Protein AF-A0ABD0NAB2-F1 (afdb_monomer_lite)

Radius of gyration: 13.6 Å; chains: 1; bounding box: 32×18×34 Å

pLDDT: mean 86.08, std 10.3, range [55.22, 97.75]

Secondary structure (DSSP, 8-state):
-GGGGSTT--HHHHHHHHH-HHHHHHHHHHHHHHHHHHHHHHTTSSS-S----SSSS-SSPPP-

Organism: Cirrhinus mrigala (NCBI:txid683832)

Foldseek 3Di:
DVLVVAPQDDPVSSVVCVVCVVVVVVVQVVVVVVLVVQQVVCVPPPDRSPPPVDPHPHHDDDDD

InterPro domains:
  IPR005817 Wnt [PF00110] (6-63)
  IPR005817 Wnt [PTHR12027] (2-63)

Sequence (64 aa):
IICNKIPGLAPRQRIICQSRPDAIIVIGQGAQMGINECQFQFKHGRWNCSALGERTVFGKELKV

Structure (mmCIF, N/CA/C/O backbone):
data_AF-A0ABD0NAB2-F1
#
_entry.id   AF-A0ABD0NAB2-F1
#
loop_
_atom_site.group_PDB
_atom_site.id
_atom_site.type_symbol
_atom_site.label_atom_id
_atom_site.label_alt_id
_atom_site.label_comp_id
_atom_site.label_asym_id
_atom_site.label_entity_id
_atom_site.label_seq_id
_atom_site.pdbx_PDB_ins_code
_atom_site.Cartn_x
_atom_site.Cartn_y
_atom_site.Cartn_z
_atom_site.occupancy
_atom_site.B_iso_or_equiv
_atom_site.auth_seq_id
_atom_site.auth_comp_id
_atom_site.auth_asym_id
_atom_site.auth_atom_id
_atom_site.pdbx_PDB_model_num
ATOM 1 N N . ILE A 1 1 ? -5.884 9.107 16.216 1.00 64.00 1 ILE A N 1
ATOM 2 C CA . ILE A 1 1 ? -5.553 10.320 15.411 1.00 64.00 1 ILE A CA 1
ATOM 3 C C . ILE A 1 1 ? -4.837 9.973 14.095 1.00 64.00 1 ILE A C 1
ATOM 5 O O . ILE A 1 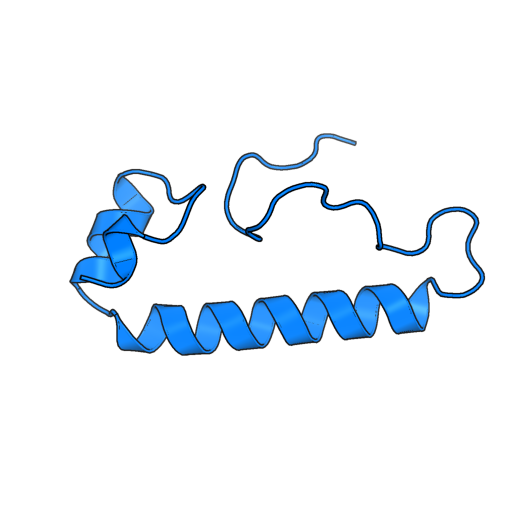1 ? -5.181 10.560 13.077 1.00 64.00 1 ILE A O 1
ATOM 9 N N . ILE A 1 2 ? -3.905 9.007 14.074 1.00 80.69 2 ILE A N 1
ATOM 10 C CA . ILE A 1 2 ? -3.126 8.609 12.876 1.00 80.69 2 ILE A CA 1
ATOM 11 C C . ILE A 1 2 ? -4.008 8.265 11.657 1.00 80.69 2 ILE A C 1
ATOM 13 O O . ILE A 1 2 ? -3.743 8.747 10.563 1.00 80.69 2 ILE A O 1
ATOM 17 N N . CYS A 1 3 ? -5.109 7.535 11.851 1.00 85.38 3 CYS A N 1
ATOM 18 C CA . CYS A 1 3 ? -5.981 7.049 10.770 1.00 85.38 3 CYS A CA 1
ATOM 19 C C . CYS A 1 3 ? -6.583 8.127 9.861 1.00 85.38 3 CYS A C 1
ATOM 21 O O . CYS A 1 3 ? -6.814 7.876 8.682 1.00 85.38 3 CYS A O 1
ATOM 23 N N . ASN A 1 4 ? -6.837 9.328 10.390 1.00 83.12 4 ASN A N 1
ATOM 24 C CA . ASN A 1 4 ? -7.393 10.430 9.598 1.00 83.12 4 ASN A CA 1
ATOM 25 C C . ASN A 1 4 ? -6.317 11.151 8.775 1.00 83.12 4 ASN A C 1
ATOM 27 O O . ASN A 1 4 ? -6.650 11.901 7.865 1.00 83.12 4 ASN A O 1
ATOM 31 N N . LYS A 1 5 ? -5.037 10.929 9.095 1.00 84.00 5 LYS A N 1
ATOM 32 C CA . LYS A 1 5 ? -3.890 11.539 8.417 1.00 84.00 5 LYS A CA 1
ATOM 33 C C . LYS A 1 5 ? -3.328 10.671 7.290 1.00 84.00 5 LYS A C 1
ATOM 35 O O . LYS A 1 5 ? -2.446 11.140 6.583 1.00 84.00 5 LYS A O 1
ATOM 40 N N . ILE A 1 6 ? -3.809 9.435 7.124 1.00 86.44 6 ILE A N 1
ATOM 41 C CA . ILE A 1 6 ? -3.359 8.531 6.059 1.00 86.44 6 ILE A CA 1
ATOM 42 C C . ILE A 1 6 ? -4.231 8.768 4.817 1.00 86.44 6 ILE A C 1
ATOM 44 O O . ILE A 1 6 ? -5.429 8.451 4.844 1.00 86.44 6 ILE A O 1
ATOM 48 N N . PRO A 1 7 ? -3.672 9.335 3.732 1.00 86.19 7 PRO A N 1
ATOM 49 C CA . PRO A 1 7 ? -4.417 9.521 2.500 1.00 86.19 7 PRO A CA 1
ATOM 50 C C . PRO A 1 7 ? -4.707 8.168 1.840 1.00 86.19 7 PRO A C 1
ATOM 52 O O . PRO A 1 7 ? -3.982 7.194 2.038 1.00 86.19 7 PRO A O 1
AT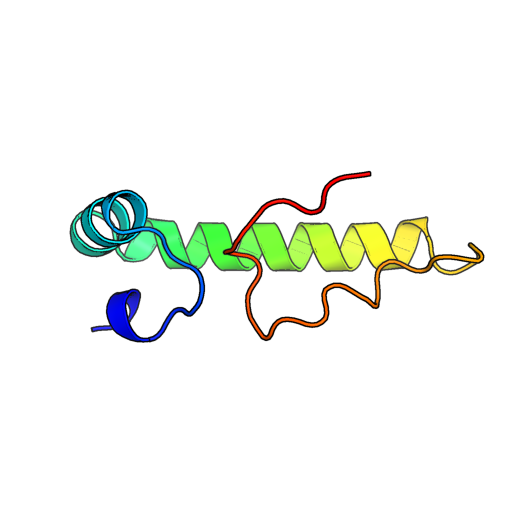OM 55 N N . GLY A 1 8 ? -5.800 8.105 1.079 1.00 86.50 8 GLY A N 1
ATOM 56 C CA . GLY A 1 8 ? -6.167 6.921 0.298 1.00 86.50 8 GLY A CA 1
ATOM 57 C C . GLY A 1 8 ? -6.880 5.793 1.055 1.00 86.50 8 GLY A C 1
ATOM 58 O O . GLY A 1 8 ? -7.383 4.875 0.416 1.00 86.50 8 GLY A O 1
ATOM 59 N N . LEU A 1 9 ? -7.028 5.870 2.387 1.00 89.81 9 LEU A N 1
ATOM 60 C CA . LEU A 1 9 ? -7.867 4.909 3.117 1.00 89.81 9 LEU A CA 1
ATOM 61 C C . LEU A 1 9 ? -9.352 5.059 2.750 1.00 89.81 9 LEU A C 1
ATOM 63 O O . LEU A 1 9 ? -9.949 6.130 2.903 1.00 89.81 9 LEU A O 1
ATOM 67 N N . ALA A 1 10 ? -9.979 3.954 2.358 1.00 90.38 10 ALA A N 1
ATOM 68 C CA . ALA A 1 10 ? -11.422 3.850 2.187 1.00 90.38 10 ALA A CA 1
ATOM 69 C C . ALA A 1 10 ? -12.155 3.930 3.546 1.00 90.38 10 ALA A C 1
ATOM 71 O O . ALA A 1 10 ? -11.573 3.594 4.583 1.00 90.38 10 ALA A O 1
ATOM 72 N N . PRO A 1 11 ? -13.453 4.301 3.584 1.00 91.69 11 PRO A N 1
ATOM 73 C CA . PRO A 1 11 ? -14.216 4.399 4.834 1.00 91.69 11 PRO A CA 1
ATOM 74 C C . PRO A 1 11 ? -14.130 3.143 5.712 1.00 91.69 11 PRO A C 1
ATOM 76 O O . PRO A 1 11 ? -13.863 3.238 6.908 1.00 91.69 11 PRO A O 1
ATOM 79 N N . ARG A 1 12 ? -14.242 1.951 5.111 1.00 91.62 12 ARG A N 1
ATOM 80 C CA . ARG A 1 12 ? -14.114 0.678 5.837 1.00 91.62 12 ARG A CA 1
ATOM 81 C C . ARG A 1 12 ? -12.708 0.456 6.404 1.00 91.62 12 ARG A C 1
ATOM 83 O O . ARG A 1 12 ? -12.574 -0.010 7.530 1.00 91.62 12 ARG A O 1
ATOM 90 N N . GLN A 1 13 ? -11.662 0.828 5.665 1.00 91.06 13 GLN A N 1
ATOM 91 C CA . GLN A 1 13 ? -10.277 0.733 6.141 1.00 91.06 13 GLN A CA 1
ATOM 92 C C . GLN A 1 13 ? -10.005 1.715 7.291 1.00 91.06 13 GLN A C 1
ATOM 94 O O . GLN A 1 13 ? -9.248 1.387 8.201 1.00 91.06 13 GLN A O 1
ATOM 99 N N . ARG A 1 14 ? -10.664 2.885 7.316 1.00 92.25 14 ARG A N 1
ATOM 100 C CA . ARG A 1 14 ? -10.582 3.818 8.454 1.00 92.25 14 ARG A CA 1
ATOM 101 C C . ARG A 1 14 ? -11.180 3.232 9.729 1.00 92.25 14 ARG A C 1
ATOM 103 O O . ARG A 1 14 ? -10.572 3.393 10.782 1.00 92.25 14 ARG A O 1
ATOM 110 N N . ILE A 1 15 ? -12.308 2.526 9.635 1.00 93.12 15 ILE A N 1
ATOM 111 C CA . ILE A 1 15 ? -12.911 1.828 10.785 1.00 93.12 15 ILE A CA 1
ATOM 112 C C . ILE A 1 15 ? -11.932 0.783 11.334 1.00 93.12 15 ILE A C 1
ATOM 114 O O . ILE A 1 15 ? -11.670 0.746 12.535 1.00 93.12 15 ILE A O 1
ATOM 118 N N . ILE A 1 16 ? -11.320 -0.011 10.449 1.00 91.88 16 ILE A N 1
ATOM 119 C CA . ILE A 1 16 ? -10.313 -1.006 10.843 1.00 91.88 16 ILE A CA 1
ATOM 120 C C . ILE A 1 16 ? -9.116 -0.321 11.512 1.00 91.88 16 ILE A C 1
ATOM 122 O O . ILE A 1 16 ? -8.742 -0.710 12.615 1.00 91.88 16 ILE A O 1
ATOM 126 N N . CYS A 1 17 ? -8.575 0.744 10.912 1.00 92.81 17 CYS A N 1
ATOM 127 C CA . CYS A 1 17 ? -7.475 1.515 11.493 1.00 92.81 17 CYS A CA 1
ATOM 128 C C . CYS A 1 17 ? -7.814 2.052 12.889 1.00 92.81 17 CYS A C 1
ATOM 130 O O . CYS A 1 17 ? -6.980 2.008 13.787 1.00 92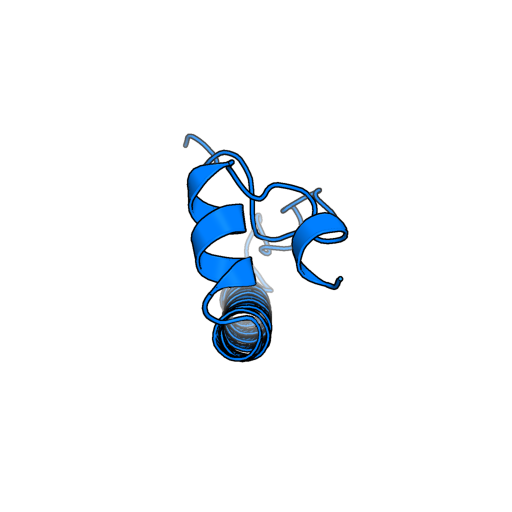.81 17 CYS A O 1
ATOM 132 N N . GLN A 1 18 ? -9.033 2.556 13.096 1.00 93.19 18 GLN A N 1
ATOM 133 C CA . GLN A 1 18 ? -9.461 3.059 14.403 1.00 93.19 18 GLN A CA 1
ATOM 134 C C . GLN A 1 18 ? -9.563 1.937 15.442 1.00 93.19 18 GLN A C 1
ATOM 136 O O . GLN A 1 18 ? -9.215 2.161 16.598 1.00 93.19 18 GLN A O 1
ATOM 141 N N . SER A 1 19 ? -9.986 0.736 15.032 1.00 94.38 19 SER A N 1
ATOM 142 C CA . SER A 1 19 ? -10.050 -0.437 15.913 1.00 94.38 19 SER A CA 1
ATOM 143 C C . SER A 1 19 ? -8.681 -1.062 16.220 1.00 94.38 19 SER A C 1
ATOM 145 O O . SER A 1 19 ? -8.507 -1.665 17.275 1.00 94.38 19 SER A O 1
ATOM 147 N N . ARG A 1 20 ? -7.719 -0.938 15.294 1.00 92.88 20 ARG A N 1
ATOM 148 C CA . ARG A 1 20 ? -6.377 -1.548 15.337 1.00 92.88 20 ARG A CA 1
ATOM 149 C C . ARG A 1 20 ? -5.330 -0.589 14.743 1.00 92.88 20 ARG A C 1
ATOM 151 O O . ARG A 1 20 ? -4.865 -0.791 13.617 1.00 92.88 20 ARG A O 1
ATOM 158 N N . PRO A 1 21 ? -4.982 0.500 15.447 1.00 90.31 21 PRO A N 1
ATOM 159 C CA . PRO A 1 21 ? -4.034 1.491 14.935 1.00 90.31 21 PRO A CA 1
ATOM 160 C C . PRO A 1 21 ? -2.597 0.956 14.857 1.00 90.31 21 PRO A C 1
ATOM 162 O O . PRO A 1 21 ? -1.829 1.381 13.999 1.00 90.31 21 PRO A O 1
ATOM 165 N N . ASP A 1 22 ? -2.253 0.003 15.721 1.00 90.94 22 ASP A N 1
ATOM 166 C CA . ASP A 1 22 ? -1.004 -0.759 15.729 1.00 90.94 22 ASP A CA 1
ATOM 167 C C . ASP A 1 22 ? -0.815 -1.572 14.441 1.00 90.94 22 ASP A C 1
ATOM 169 O O . ASP A 1 22 ? 0.256 -1.532 13.832 1.00 90.94 22 ASP A O 1
ATOM 173 N N . ALA A 1 23 ? -1.879 -2.225 13.963 1.00 90.50 23 ALA A N 1
ATOM 174 C CA . ALA A 1 23 ? -1.848 -2.994 12.721 1.00 90.50 23 ALA A CA 1
ATOM 175 C C . ALA A 1 23 ? -1.481 -2.118 11.513 1.00 90.50 23 ALA A C 1
ATOM 177 O O . ALA A 1 23 ? -0.748 -2.540 10.622 1.00 90.50 23 ALA A O 1
ATOM 178 N N . ILE A 1 24 ? -1.940 -0.867 11.489 1.00 87.62 24 ILE A N 1
ATOM 179 C CA . ILE A 1 24 ? -1.637 0.056 10.391 1.00 87.62 24 ILE A CA 1
ATOM 180 C C . ILE A 1 24 ? -0.162 0.459 10.339 1.00 87.62 24 ILE A C 1
ATOM 182 O O . ILE A 1 24 ? 0.359 0.684 9.246 1.00 87.62 24 ILE A O 1
ATOM 186 N N . ILE A 1 25 ? 0.533 0.491 11.478 1.00 87.44 25 ILE A N 1
ATOM 187 C CA . ILE A 1 25 ? 1.974 0.769 11.516 1.00 87.44 25 ILE A CA 1
ATOM 188 C C . ILE A 1 25 ? 2.739 -0.359 10.818 1.00 87.44 25 ILE A C 1
ATOM 190 O O . ILE A 1 25 ? 3.536 -0.096 9.916 1.00 87.44 25 ILE A O 1
ATOM 194 N N . VAL A 1 26 ? 2.460 -1.614 11.185 1.00 92.25 26 VAL A N 1
ATOM 195 C CA . VAL A 1 26 ? 3.142 -2.777 10.593 1.00 92.25 26 VAL A CA 1
ATOM 196 C C . VAL A 1 26 ? 2.758 -2.989 9.125 1.00 92.25 26 VAL A C 1
ATOM 198 O O . VAL A 1 26 ? 3.616 -3.336 8.319 1.00 92.25 26 VAL A O 1
ATOM 201 N N . ILE A 1 27 ? 1.511 -2.686 8.737 1.00 90.56 27 ILE A N 1
ATOM 202 C CA . ILE A 1 27 ? 1.087 -2.685 7.326 1.00 90.56 27 ILE A CA 1
ATOM 203 C C . ILE A 1 27 ? 1.898 -1.660 6.522 1.00 90.56 27 ILE A C 1
ATOM 205 O O . ILE A 1 27 ? 2.386 -1.983 5.440 1.00 90.56 27 ILE A O 1
ATOM 209 N N . GLY A 1 28 ? 2.081 -0.445 7.048 1.00 87.38 28 GLY A N 1
ATOM 210 C CA . GLY A 1 28 ? 2.890 0.587 6.393 1.00 87.38 28 GLY A CA 1
ATOM 211 C C . GLY A 1 28 ? 4.352 0.168 6.208 1.00 87.38 28 GLY A C 1
ATOM 212 O O . GLY A 1 28 ? 4.919 0.367 5.136 1.00 87.38 28 GLY A O 1
ATOM 213 N N . GLN A 1 29 ? 4.947 -0.471 7.220 1.00 91.12 29 GLN A N 1
ATOM 214 C CA . GLN A 1 29 ? 6.309 -1.010 7.133 1.00 91.12 29 GLN A CA 1
ATOM 215 C C . GLN A 1 29 ? 6.428 -2.116 6.079 1.00 91.12 29 GLN A C 1
ATOM 217 O O . GLN A 1 29 ? 7.352 -2.089 5.267 1.00 91.12 29 GLN A O 1
ATOM 222 N N . GLY A 1 30 ? 5.481 -3.058 6.054 1.00 93.19 30 GLY A N 1
ATOM 223 C CA . GLY A 1 30 ? 5.449 -4.125 5.053 1.00 93.19 30 GLY A CA 1
ATOM 224 C C . GLY A 1 30 ? 5.308 -3.583 3.630 1.00 93.19 30 GLY A C 1
ATOM 225 O O . GLY A 1 30 ? 6.008 -4.032 2.725 1.00 93.19 30 GLY A O 1
ATOM 226 N N . ALA A 1 31 ? 4.475 -2.558 3.435 1.00 90.81 31 ALA A N 1
ATOM 227 C CA . ALA A 1 31 ? 4.336 -1.903 2.139 1.00 90.81 31 ALA A CA 1
ATOM 228 C C . ALA A 1 31 ? 5.639 -1.218 1.689 1.00 90.81 31 ALA A C 1
ATOM 230 O O . ALA A 1 31 ? 6.047 -1.379 0.540 1.00 90.81 31 ALA A O 1
ATOM 231 N N . GLN A 1 32 ? 6.336 -0.517 2.593 1.00 88.94 32 GLN A N 1
ATOM 232 C CA . GLN A 1 32 ? 7.638 0.083 2.286 1.00 88.94 32 GLN A CA 1
ATOM 233 C C . GLN A 1 32 ? 8.687 -0.979 1.931 1.00 88.94 32 GLN A C 1
ATOM 235 O O . GLN A 1 32 ? 9.453 -0.794 0.987 1.00 88.94 32 GLN A O 1
ATOM 240 N N . MET A 1 33 ? 8.708 -2.100 2.656 1.00 94.12 33 MET A N 1
ATOM 241 C CA . MET A 1 33 ? 9.594 -3.227 2.360 1.00 94.12 33 MET A CA 1
ATOM 242 C C . MET A 1 33 ? 9.324 -3.795 0.960 1.00 94.12 33 MET A C 1
ATOM 244 O O . MET A 1 33 ? 10.262 -3.987 0.190 1.00 94.12 33 MET A O 1
ATOM 248 N N . GLY A 1 34 ? 8.052 -3.988 0.599 1.00 92.25 34 GLY A N 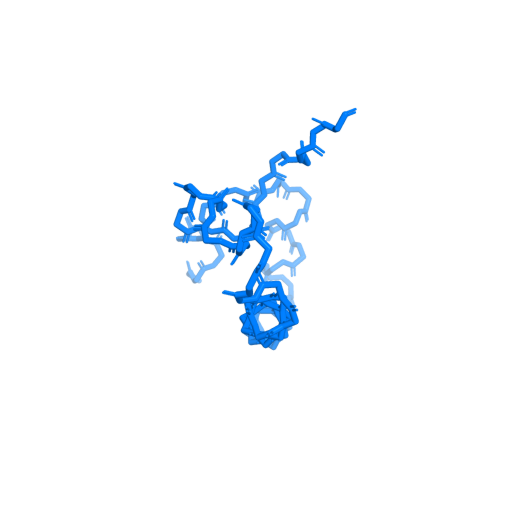1
ATOM 249 C CA . GLY A 1 34 ? 7.662 -4.451 -0.733 1.00 92.25 34 GLY A CA 1
ATOM 250 C C . GLY A 1 34 ? 8.068 -3.486 -1.850 1.00 92.25 34 GLY A C 1
ATOM 251 O O . GLY A 1 34 ? 8.554 -3.928 -2.888 1.00 92.25 34 GLY A O 1
ATOM 252 N N . ILE A 1 35 ? 7.938 -2.171 -1.636 1.00 90.00 35 ILE A N 1
ATOM 253 C CA . ILE A 1 35 ? 8.392 -1.156 -2.603 1.00 90.00 35 ILE A CA 1
ATOM 254 C C . ILE A 1 35 ? 9.911 -1.200 -2.769 1.00 90.00 35 ILE A C 1
ATOM 256 O O . ILE A 1 35 ? 10.394 -1.166 -3.898 1.00 90.00 35 ILE A O 1
ATOM 260 N N . ASN A 1 36 ? 10.663 -1.307 -1.671 1.00 91.88 36 ASN A N 1
ATOM 261 C CA . ASN A 1 36 ? 12.122 -1.390 -1.727 1.00 91.88 36 ASN A CA 1
ATOM 262 C C . ASN A 1 36 ? 12.576 -2.621 -2.525 1.00 91.88 36 ASN A C 1
ATOM 264 O O . ASN A 1 36 ? 13.453 -2.511 -3.380 1.00 91.88 36 ASN A O 1
ATOM 268 N N . GLU A 1 37 ? 11.945 -3.773 -2.291 1.00 95.88 37 GLU A N 1
ATOM 269 C CA . GLU A 1 37 ? 12.240 -5.000 -3.032 1.00 95.88 37 GLU A CA 1
ATOM 270 C C . GLU A 1 37 ? 11.835 -4.881 -4.505 1.00 95.88 37 GLU A C 1
ATOM 272 O O . GLU A 1 37 ? 12.594 -5.251 -5.395 1.00 95.88 37 GLU A O 1
ATOM 277 N N . CYS A 1 38 ? 10.677 -4.283 -4.788 1.00 93.38 38 CYS A N 1
ATOM 278 C CA . CYS A 1 38 ? 10.238 -4.011 -6.152 1.00 93.38 38 CYS A CA 1
ATOM 279 C C . CYS A 1 38 ? 11.252 -3.134 -6.903 1.00 93.38 38 CYS A C 1
ATOM 281 O O . CYS A 1 38 ? 11.668 -3.458 -8.012 1.00 93.38 38 CYS A O 1
ATOM 283 N N . GLN A 1 39 ? 11.724 -2.054 -6.283 1.00 93.62 39 GLN A N 1
ATOM 284 C CA . GLN A 1 39 ? 12.768 -1.211 -6.862 1.00 93.62 39 GLN A CA 1
ATOM 285 C C . GLN A 1 39 ? 14.079 -1.978 -7.051 1.00 93.62 39 GLN A C 1
ATOM 287 O O . GLN A 1 39 ? 14.717 -1.828 -8.090 1.00 93.62 39 GLN A O 1
ATOM 292 N N . PHE A 1 40 ? 14.469 -2.830 -6.098 1.00 95.81 40 PHE A N 1
ATOM 293 C CA . PHE A 1 40 ? 15.672 -3.654 -6.209 1.00 95.81 40 PHE A CA 1
ATOM 294 C C . PHE A 1 40 ? 15.598 -4.644 -7.380 1.00 95.81 40 PHE A C 1
ATOM 296 O O . PHE A 1 40 ? 16.546 -4.726 -8.166 1.00 95.81 40 PHE A O 1
ATOM 303 N N . GLN A 1 41 ? 14.477 -5.352 -7.521 1.00 97.75 41 GLN A N 1
ATOM 304 C CA . GLN A 1 41 ? 14.251 -6.333 -8.584 1.00 97.75 41 GLN A CA 1
ATOM 305 C C . GLN A 1 41 ? 14.182 -5.671 -9.965 1.00 97.75 41 GLN A C 1
ATOM 307 O O . GLN A 1 41 ? 14.756 -6.167 -10.933 1.00 97.75 41 GLN A O 1
ATOM 312 N N . PHE A 1 42 ? 13.538 -4.506 -10.059 1.00 95.75 42 PHE A N 1
ATOM 313 C CA . PHE A 1 42 ? 13.302 -3.812 -11.326 1.00 95.75 42 PHE A CA 1
ATOM 314 C C . PHE A 1 42 ? 14.314 -2.690 -11.627 1.00 95.75 42 PHE A C 1
ATOM 316 O O . PHE A 1 42 ? 14.134 -1.947 -12.591 1.00 95.75 42 PHE A O 1
ATOM 323 N N . LYS A 1 43 ? 15.416 -2.569 -10.872 1.00 95.69 43 LYS A N 1
ATOM 324 C CA . LYS A 1 43 ? 16.395 -1.462 -10.995 1.00 95.69 43 LYS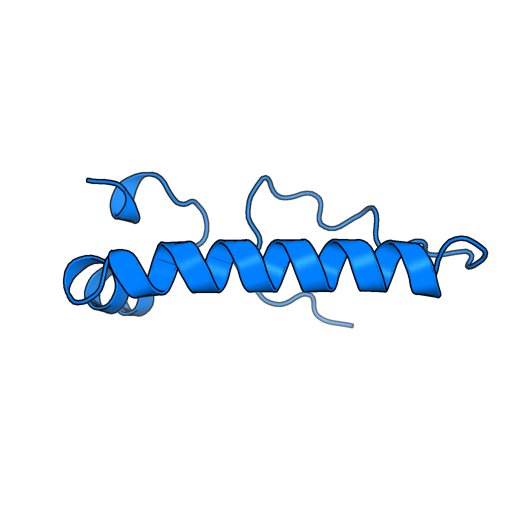 A CA 1
ATOM 325 C C . LYS A 1 43 ? 17.045 -1.297 -12.378 1.00 95.69 43 LYS A C 1
ATOM 327 O O . LYS A 1 43 ? 17.550 -0.222 -12.685 1.00 95.69 43 LYS A O 1
ATOM 332 N N . HIS A 1 44 ? 17.047 -2.344 -13.203 1.00 96.31 44 HIS A N 1
ATOM 333 C CA . HIS A 1 44 ? 17.573 -2.322 -14.577 1.00 96.31 44 HIS A CA 1
ATOM 334 C C . HIS A 1 44 ? 16.475 -2.466 -15.647 1.00 96.31 44 HIS A C 1
ATOM 336 O O . HIS A 1 44 ? 16.777 -2.586 -16.834 1.00 96.31 44 HIS A O 1
ATOM 342 N N . GLY A 1 45 ? 15.200 -2.468 -15.244 1.00 94.31 45 GLY A N 1
ATOM 343 C CA . GLY A 1 45 ? 14.056 -2.490 -16.152 1.00 94.31 45 GLY A CA 1
ATOM 344 C C . GLY A 1 45 ? 13.743 -1.103 -16.720 1.00 94.31 45 GLY A C 1
ATOM 345 O O . GLY A 1 45 ? 14.079 -0.082 -16.122 1.00 94.31 45 GLY 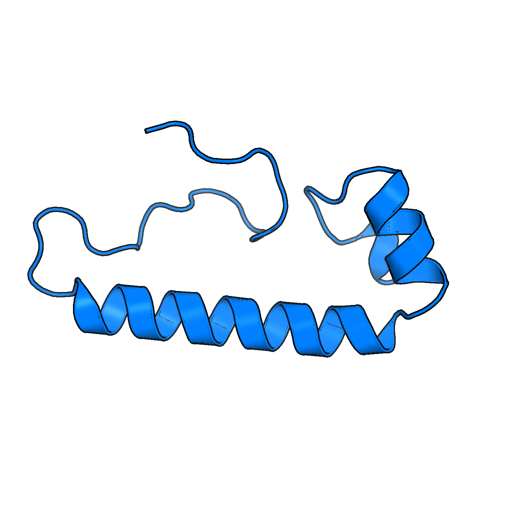A O 1
ATOM 346 N N . ARG A 1 46 ? 13.037 -1.046 -17.863 1.00 93.56 46 ARG A N 1
ATOM 347 C CA . ARG A 1 46 ? 12.495 0.231 -18.382 1.00 93.56 46 ARG A CA 1
ATOM 348 C C . ARG A 1 46 ? 11.512 0.875 -17.399 1.00 93.56 46 ARG A C 1
ATOM 350 O O . ARG A 1 46 ? 11.395 2.093 -17.350 1.00 93.56 46 ARG A O 1
ATOM 357 N N . TRP A 1 47 ? 10.814 0.040 -16.636 1.00 90.44 47 TRP A N 1
ATOM 358 C CA . TRP A 1 47 ? 10.038 0.428 -15.469 1.00 90.44 47 TRP A CA 1
ATOM 359 C C . TRP A 1 47 ? 10.783 -0.048 -14.222 1.00 90.44 47 TRP A C 1
ATOM 361 O O . TRP A 1 47 ? 11.139 -1.220 -14.144 1.00 90.44 47 TRP A O 1
ATOM 371 N N . ASN A 1 48 ? 11.022 0.856 -13.273 1.00 91.44 48 ASN A N 1
ATOM 372 C CA . ASN A 1 48 ? 11.889 0.644 -12.105 1.00 91.44 48 ASN A CA 1
ATOM 373 C C . ASN A 1 48 ? 11.142 0.780 -10.765 1.00 91.44 48 ASN A C 1
ATOM 375 O O . ASN A 1 48 ? 11.755 1.060 -9.737 1.00 91.44 48 ASN A O 1
ATOM 379 N N . CYS A 1 49 ? 9.813 0.651 -10.778 1.00 89.38 49 CYS A N 1
ATOM 380 C CA . CYS A 1 49 ? 8.972 0.739 -9.582 1.00 89.38 49 CYS A CA 1
ATOM 381 C C . CYS A 1 49 ? 9.045 2.080 -8.809 1.00 89.38 49 CYS A C 1
ATOM 383 O O . CYS A 1 49 ? 8.658 2.164 -7.645 1.00 89.38 49 CYS A O 1
ATOM 385 N N . SER A 1 50 ? 9.525 3.158 -9.444 1.00 80.19 50 SER A N 1
ATOM 386 C CA . SER A 1 50 ? 9.595 4.502 -8.834 1.00 80.19 50 SER A CA 1
ATOM 387 C C . SER A 1 50 ? 8.282 5.294 -8.923 1.00 80.19 50 SER A C 1
ATOM 389 O O . SER A 1 50 ? 8.067 6.241 -8.168 1.00 80.19 50 SER A O 1
ATOM 391 N N . ALA A 1 51 ? 7.386 4.902 -9.830 1.00 63.97 51 ALA A N 1
ATOM 392 C CA . ALA A 1 51 ? 6.225 5.685 -10.237 1.00 63.97 51 ALA A CA 1
ATOM 393 C C . ALA A 1 51 ? 4.917 5.212 -9.587 1.00 63.97 51 ALA A C 1
ATOM 395 O O . ALA A 1 51 ? 3.952 4.916 -10.288 1.00 63.97 51 ALA A O 1
ATOM 396 N N . LEU A 1 52 ? 4.863 5.161 -8.253 1.00 62.44 52 LEU A N 1
ATOM 397 C CA . LEU A 1 52 ? 3.565 5.067 -7.573 1.00 62.44 52 LEU A CA 1
ATOM 398 C C . LEU A 1 52 ? 2.918 6.427 -7.301 1.00 62.44 52 LEU A C 1
ATOM 400 O O . LEU A 1 52 ? 1.763 6.418 -6.913 1.00 62.44 52 LEU A O 1
ATOM 404 N N . GLY A 1 53 ? 3.598 7.561 -7.555 1.00 55.22 53 GLY A N 1
ATOM 405 C CA . GLY A 1 53 ? 3.036 8.924 -7.699 1.00 55.22 53 GLY A CA 1
ATOM 406 C C . GLY A 1 53 ? 2.295 9.533 -6.495 1.00 55.22 53 GLY A C 1
ATOM 407 O O . GLY A 1 53 ? 2.228 10.752 -6.350 1.00 55.22 53 GLY A O 1
ATOM 408 N N . GLU A 1 54 ? 1.770 8.708 -5.603 1.00 58.97 54 GLU A N 1
ATOM 409 C CA . GLU A 1 54 ? 1.011 9.068 -4.431 1.00 58.97 54 GLU A CA 1
ATOM 410 C C . GLU A 1 54 ? 1.915 9.017 -3.203 1.00 58.97 54 GLU A C 1
ATOM 412 O O . GLU A 1 54 ? 2.800 8.176 -3.055 1.00 58.97 54 GLU A O 1
ATOM 417 N N . ARG A 1 55 ? 1.659 9.922 -2.258 1.00 63.59 55 ARG A N 1
ATOM 418 C CA . ARG A 1 55 ? 2.361 9.972 -0.963 1.00 63.59 55 ARG A CA 1
ATOM 419 C C . ARG A 1 55 ? 1.967 8.800 -0.044 1.00 63.59 55 ARG A C 1
ATOM 421 O O . ARG A 1 55 ? 2.283 8.823 1.141 1.00 63.59 55 ARG A O 1
ATOM 428 N N . THR A 1 56 ? 1.202 7.839 -0.561 1.00 73.19 56 THR A N 1
ATOM 429 C CA . THR A 1 56 ? 0.570 6.736 0.158 1.00 73.19 56 THR A CA 1
ATOM 430 C C . THR A 1 56 ? 0.478 5.506 -0.738 1.00 73.19 56 THR A C 1
ATOM 432 O O . THR A 1 56 ? 0.354 5.610 -1.952 1.00 73.19 56 THR A O 1
ATOM 435 N N . VAL A 1 57 ? 0.541 4.338 -0.108 1.00 79.62 57 VAL A N 1
ATOM 436 C CA . VAL A 1 57 ? 0.351 3.019 -0.735 1.00 79.62 57 VAL A CA 1
ATOM 437 C C . VAL A 1 57 ? -1.114 2.579 -0.733 1.00 79.62 57 VAL A C 1
ATOM 439 O O . VAL A 1 57 ? -1.462 1.539 -1.285 1.00 79.62 57 VAL A O 1
ATOM 442 N N . PHE A 1 58 ? -1.972 3.342 -0.056 1.00 85.62 58 PHE A N 1
ATOM 443 C CA . PHE A 1 58 ? -3.410 3.130 -0.021 1.00 85.62 58 PHE A CA 1
ATOM 444 C C . PHE A 1 58 ? -4.061 4.019 -1.069 1.00 85.62 58 PHE A C 1
ATOM 446 O O . PHE A 1 58 ? -3.694 5.181 -1.189 1.00 85.62 58 PHE A O 1
ATOM 453 N N . GLY A 1 59 ? -5.067 3.513 -1.768 1.00 84.38 59 GLY A N 1
ATOM 454 C CA . GLY A 1 59 ? -5.721 4.260 -2.831 1.00 84.38 59 GLY A CA 1
ATOM 455 C C . GLY A 1 59 ? -6.441 3.322 -3.782 1.00 84.38 59 GLY A C 1
ATOM 456 O O . GLY A 1 59 ? -6.706 2.166 -3.444 1.00 84.38 59 GLY A O 1
ATOM 457 N N . LYS A 1 60 ? -6.779 3.831 -4.966 1.00 81.88 60 LYS A N 1
ATOM 458 C CA . LYS A 1 60 ? -7.327 2.987 -6.029 1.00 81.88 60 LYS A CA 1
ATOM 459 C C . LYS A 1 60 ? -6.232 2.099 -6.601 1.00 81.88 60 LYS A C 1
ATOM 461 O O . LYS A 1 60 ? -5.084 2.516 -6.725 1.00 81.88 60 LYS A O 1
ATOM 466 N N . GLU A 1 61 ? -6.612 0.888 -6.970 1.00 77.75 61 GLU A N 1
ATOM 467 C CA . GLU A 1 61 ? -5.739 -0.025 -7.684 1.00 77.75 61 GLU A CA 1
ATOM 468 C C . GLU A 1 61 ? -5.323 0.562 -9.038 1.00 77.75 61 GLU A C 1
ATOM 470 O O . GLU A 1 61 ? -6.135 1.143 -9.766 1.00 77.75 61 GLU A O 1
ATOM 475 N N . LEU A 1 62 ? -4.047 0.392 -9.386 1.00 75.25 62 LEU A N 1
ATOM 476 C CA . LEU A 1 62 ? -3.583 0.654 -10.741 1.00 75.25 62 LEU A CA 1
ATOM 477 C C . LEU A 1 62 ? -4.162 -0.428 -11.652 1.00 75.25 62 LEU A C 1
ATOM 479 O O . LEU A 1 62 ? -3.927 -1.618 -11.442 1.00 75.25 62 LEU A O 1
ATOM 483 N N . LYS A 1 63 ? -4.937 -0.011 -12.654 1.00 71.56 63 LYS A N 1
ATOM 484 C CA . LYS A 1 63 ? -5.415 -0.909 -13.707 1.00 71.56 63 LYS A CA 1
ATOM 485 C C . LYS A 1 63 ? -4.340 -1.006 -14.782 1.00 71.56 63 LYS A C 1
ATOM 487 O O . LYS A 1 63 ? -3.903 0.025 -15.289 1.00 71.56 63 LYS A O 1
ATOM 492 N N . VAL A 1 64 ? -3.915 -2.236 -15.060 1.00 61.28 64 VAL A N 1
ATOM 493 C CA . VAL A 1 64 ? -2.974 -2.592 -16.132 1.00 61.28 64 VAL A CA 1
ATOM 494 C C . VAL A 1 64 ? -3.745 -2.827 -17.420 1.00 61.28 64 VAL A C 1
ATOM 496 O O . VAL A 1 64 ? -4.820 -3.465 -17.332 1.00 61.28 64 VAL A O 1
#